Protein AF-A0AAN8EUP7-F1 (afdb_monomer_lite)

Structure (mmCIF, N/CA/C/O backbone):
data_AF-A0AAN8EUP7-F1
#
_entry.id   AF-A0AAN8EUP7-F1
#
loop_
_atom_site.group_PDB
_atom_site.id
_atom_site.type_symbol
_atom_site.label_atom_id
_atom_site.label_alt_id
_atom_site.label_comp_id
_atom_site.label_asym_id
_atom_site.label_entity_id
_atom_site.label_seq_id
_atom_site.pdbx_PDB_ins_code
_atom_site.Cartn_x
_atom_site.Cartn_y
_atom_site.Cartn_z
_atom_site.occupancy
_atom_site.B_iso_or_equiv
_atom_site.auth_seq_id
_atom_site.auth_comp_id
_atom_site.auth_asym_id
_atom_site.auth_atom_id
_atom_site.pdbx_PDB_model_num
ATOM 1 N N . MET A 1 1 ? 12.779 -17.976 -18.260 1.00 46.38 1 MET A N 1
ATOM 2 C CA . MET A 1 1 ? 13.139 -16.610 -17.836 1.00 46.38 1 MET A CA 1
ATOM 3 C C . MET A 1 1 ? 12.474 -15.690 -18.838 1.00 46.38 1 MET A C 1
ATOM 5 O O . MET A 1 1 ? 12.926 -15.626 -19.972 1.00 46.38 1 MET A O 1
ATOM 9 N N . GLU A 1 2 ? 11.304 -15.157 -18.501 1.00 48.88 2 GLU A N 1
ATOM 10 C CA . GLU A 1 2 ? 10.555 -14.293 -19.417 1.00 48.88 2 GLU A CA 1
ATOM 11 C C . GLU A 1 2 ? 11.226 -12.918 -19.414 1.00 48.88 2 GLU A C 1
ATOM 13 O O . GLU A 1 2 ? 11.182 -12.190 -18.424 1.00 48.88 2 GLU A O 1
ATOM 18 N N . CYS A 1 3 ? 11.942 -12.603 -20.492 1.00 53.19 3 CYS A N 1
ATOM 19 C CA . CYS A 1 3 ? 12.522 -11.285 -20.705 1.00 53.19 3 CYS A CA 1
ATOM 20 C C . CYS A 1 3 ? 11.405 -10.350 -21.183 1.00 53.19 3 CYS A C 1
ATOM 22 O O . CYS A 1 3 ? 11.196 -10.205 -22.385 1.00 53.19 3 CYS A O 1
ATOM 24 N N . TYR A 1 4 ? 10.660 -9.762 -20.248 1.00 57.88 4 TYR A N 1
ATOM 25 C CA . TYR A 1 4 ? 9.705 -8.694 -20.552 1.00 57.88 4 TYR A CA 1
ATOM 26 C C . TYR A 1 4 ? 10.436 -7.537 -21.244 1.00 57.88 4 TYR A C 1
ATOM 28 O O . TYR A 1 4 ? 11.522 -7.137 -20.811 1.00 57.88 4 TYR A O 1
ATOM 36 N N . GLY A 1 5 ? 9.861 -6.985 -22.314 1.00 70.50 5 GLY A N 1
ATOM 37 C CA . GLY A 1 5 ? 10.431 -5.800 -22.951 1.00 70.50 5 GLY A CA 1
ATOM 38 C C . GLY A 1 5 ? 10.473 -4.627 -21.963 1.00 70.50 5 GLY A C 1
ATOM 39 O O . GLY A 1 5 ? 9.574 -4.476 -21.137 1.00 70.50 5 GLY A O 1
ATOM 40 N N . VAL A 1 6 ? 11.479 -3.748 -22.055 1.00 72.44 6 VAL A N 1
ATOM 41 C CA . VAL A 1 6 ? 11.622 -2.563 -21.173 1.00 72.44 6 VAL A CA 1
ATOM 42 C C . VAL A 1 6 ? 10.332 -1.720 -21.124 1.00 72.44 6 VAL A C 1
ATOM 44 O O . VAL A 1 6 ? 9.991 -1.157 -20.085 1.00 72.44 6 VAL A O 1
ATOM 47 N N . GLY A 1 7 ? 9.574 -1.670 -22.226 1.00 75.25 7 GLY A N 1
ATOM 48 C CA . GLY A 1 7 ? 8.267 -1.008 -22.287 1.00 75.25 7 GLY A CA 1
ATOM 49 C C . GLY A 1 7 ? 7.168 -1.700 -21.468 1.00 75.25 7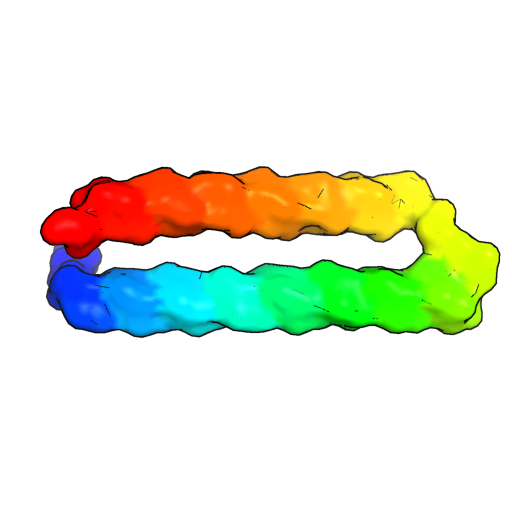 GLY A C 1
ATOM 50 O O . GLY A 1 7 ? 6.411 -1.023 -20.775 1.00 75.25 7 GLY A O 1
ATOM 51 N N . GLU A 1 8 ? 7.103 -3.033 -21.493 1.00 81.19 8 GLU A N 1
ATOM 52 C CA . GLU A 1 8 ? 6.145 -3.811 -20.695 1.00 81.19 8 GLU A CA 1
ATOM 53 C C . GLU A 1 8 ? 6.463 -3.696 -19.206 1.00 81.19 8 GLU A C 1
ATOM 55 O O . GLU A 1 8 ? 5.569 -3.465 -18.394 1.00 81.19 8 GLU A O 1
ATOM 60 N N . LEU A 1 9 ? 7.747 -3.757 -18.844 1.00 83.50 9 LEU A N 1
ATOM 61 C CA . LEU A 1 9 ? 8.190 -3.593 -17.463 1.00 83.50 9 LEU A CA 1
ATOM 62 C C . LEU A 1 9 ? 7.804 -2.213 -16.905 1.00 83.50 9 LEU A C 1
ATOM 64 O O . LEU A 1 9 ? 7.229 -2.129 -15.820 1.00 83.50 9 LEU A O 1
ATOM 68 N N . LYS A 1 10 ? 8.014 -1.132 -17.669 1.00 84.56 10 LYS A N 1
ATOM 69 C CA . LYS A 1 10 ? 7.576 0.223 -17.283 1.00 84.56 10 LYS A CA 1
ATOM 70 C C . LYS A 1 10 ? 6.056 0.324 -17.126 1.00 84.56 10 LYS A C 1
ATOM 72 O O . LYS A 1 10 ? 5.579 0.982 -16.198 1.00 84.56 10 LYS A O 1
ATOM 77 N N . PHE A 1 11 ? 5.290 -0.342 -17.992 1.00 87.81 11 PHE A N 1
ATOM 78 C CA . PHE A 1 11 ? 3.833 -0.407 -17.874 1.00 87.81 11 PHE A CA 1
ATOM 79 C C . PHE A 1 11 ? 3.394 -1.119 -16.586 1.00 87.81 11 PHE A C 1
ATOM 81 O O . PHE A 1 11 ? 2.583 -0.573 -15.833 1.00 87.81 11 PHE A O 1
ATOM 88 N N . TYR A 1 12 ? 3.963 -2.292 -16.287 1.00 87.88 12 TYR A N 1
ATOM 89 C CA . TYR A 1 12 ? 3.648 -3.046 -15.071 1.00 87.88 12 TYR A CA 1
ATOM 90 C C . TYR A 1 12 ? 4.041 -2.294 -13.801 1.00 87.88 12 TYR A C 1
ATOM 92 O O . TYR A 1 12 ? 3.263 -2.272 -12.846 1.00 87.88 12 TYR A O 1
ATOM 100 N N . ILE A 1 13 ? 5.197 -1.625 -13.799 1.00 89.06 13 ILE A N 1
ATOM 101 C CA . ILE A 1 13 ? 5.641 -0.780 -12.686 1.00 89.06 13 ILE A CA 1
ATOM 102 C C . ILE A 1 13 ? 4.616 0.322 -12.417 1.00 89.06 13 ILE A C 1
ATOM 104 O O . ILE A 1 13 ? 4.118 0.453 -11.300 1.00 89.06 13 ILE A O 1
ATOM 108 N N . ARG A 1 14 ? 4.215 1.068 -13.451 1.00 89.81 14 ARG A N 1
ATOM 109 C CA . ARG A 1 14 ? 3.215 2.130 -13.300 1.00 89.81 14 ARG A CA 1
ATOM 110 C C . ARG A 1 14 ? 1.867 1.593 -12.817 1.00 89.81 14 ARG A C 1
ATOM 112 O O . ARG A 1 14 ? 1.283 2.151 -11.890 1.00 89.81 14 ARG A O 1
ATOM 119 N N . SER A 1 15 ? 1.380 0.508 -13.420 1.00 93.38 15 SER A N 1
ATOM 120 C CA . SER A 1 15 ? 0.113 -0.120 -13.027 1.00 93.38 15 SER A CA 1
ATOM 121 C C . SER A 1 15 ? 0.139 -0.571 -11.561 1.00 93.38 15 SER A C 1
ATOM 123 O O . SER A 1 15 ? -0.822 -0.369 -10.816 1.00 93.38 15 SER A O 1
ATOM 125 N N . THR A 1 16 ? 1.272 -1.119 -11.118 1.00 92.75 16 THR A N 1
ATOM 126 C CA . THR A 1 16 ? 1.470 -1.562 -9.736 1.00 92.75 16 THR A CA 1
ATOM 127 C C . THR A 1 16 ? 1.469 -0.383 -8.760 1.00 92.75 16 THR A C 1
ATOM 129 O O . THR A 1 16 ? 0.768 -0.456 -7.750 1.00 92.75 16 THR A O 1
ATOM 132 N N . ASP A 1 17 ? 2.148 0.733 -9.066 1.00 93.94 17 ASP A N 1
ATOM 133 C CA . ASP A 1 17 ? 2.101 1.944 -8.225 1.00 93.94 17 ASP A CA 1
ATOM 134 C C . ASP A 1 17 ? 0.667 2.477 -8.089 1.00 93.94 17 ASP A C 1
ATOM 136 O O . ASP A 1 17 ? 0.193 2.745 -6.981 1.00 93.94 17 ASP A O 1
ATOM 140 N N . GLU A 1 18 ? -0.070 2.558 -9.202 1.00 95.50 18 GLU A N 1
ATOM 141 C CA . GLU A 1 18 ? -1.462 3.012 -9.206 1.00 95.50 18 GLU A CA 1
ATOM 142 C C . GLU A 1 18 ? -2.362 2.112 -8.339 1.00 95.50 18 GLU A C 1
ATOM 144 O O . GLU A 1 18 ? -3.203 2.613 -7.579 1.00 95.50 18 GLU A O 1
ATOM 149 N N . ASN A 1 19 ? -2.168 0.791 -8.399 1.00 95.88 19 ASN A N 1
ATOM 150 C CA . ASN A 1 19 ? -2.899 -0.178 -7.582 1.00 95.88 19 ASN A CA 1
ATOM 151 C C . ASN A 1 19 ? -2.553 -0.060 -6.092 1.00 95.88 19 ASN A C 1
ATOM 153 O O . ASN A 1 19 ? -3.462 -0.041 -5.256 1.00 95.88 19 ASN A O 1
ATOM 157 N N . ILE A 1 20 ? -1.276 0.113 -5.744 1.00 96.06 20 ILE A N 1
ATOM 158 C CA . ILE A 1 20 ? -0.839 0.344 -4.359 1.00 96.06 20 ILE A CA 1
ATOM 159 C C . ILE A 1 20 ? -1.474 1.623 -3.802 1.00 96.06 20 ILE A C 1
ATOM 161 O O . ILE A 1 20 ? -2.024 1.623 -2.698 1.00 96.06 20 ILE A O 1
ATOM 165 N N . GLN A 1 21 ? -1.485 2.712 -4.575 1.00 95.69 21 GLN A N 1
ATOM 166 C CA . GLN A 1 21 ? -2.145 3.949 -4.156 1.00 95.69 21 GLN A CA 1
ATOM 167 C C . GLN A 1 21 ? -3.653 3.761 -3.936 1.00 95.69 21 GLN A C 1
ATOM 169 O O . GLN A 1 21 ? -4.221 4.324 -2.994 1.00 95.69 21 GLN A O 1
ATOM 174 N N . ARG A 1 22 ? -4.328 2.977 -4.790 1.00 97.00 22 ARG A N 1
ATOM 175 C CA . ARG A 1 22 ? -5.748 2.633 -4.602 1.00 97.00 22 ARG A CA 1
ATOM 176 C C . ARG A 1 22 ? -5.962 1.836 -3.315 1.00 97.00 22 ARG A C 1
ATOM 178 O O . ARG A 1 22 ? -6.884 2.175 -2.574 1.00 97.00 22 ARG A O 1
ATOM 185 N N . ALA A 1 23 ? -5.103 0.863 -3.017 1.00 96.06 23 ALA A N 1
ATOM 186 C CA . ALA A 1 23 ? -5.172 0.073 -1.789 1.00 96.06 23 ALA A CA 1
ATOM 187 C C . ALA A 1 23 ? -5.001 0.946 -0.533 1.00 96.06 23 ALA A C 1
ATOM 189 O O . ALA A 1 23 ? -5.815 0.869 0.386 1.00 96.06 23 ALA A O 1
ATOM 190 N N . ILE A 1 24 ? -4.026 1.863 -0.526 1.00 95.06 24 ILE A N 1
ATOM 191 C CA . ILE A 1 24 ? -3.827 2.813 0.582 1.00 95.06 24 ILE A CA 1
ATOM 192 C C . ILE A 1 24 ? -5.071 3.693 0.789 1.00 95.06 24 ILE A C 1
ATOM 194 O O . ILE A 1 24 ? -5.514 3.887 1.922 1.00 95.06 24 ILE A O 1
ATOM 198 N N . ARG A 1 25 ? -5.677 4.202 -0.294 1.00 95.75 25 ARG A N 1
ATOM 199 C CA . ARG A 1 25 ? -6.922 4.990 -0.211 1.00 95.75 25 ARG A CA 1
ATOM 200 C C . ARG A 1 25 ? -8.100 4.165 0.309 1.00 95.75 25 ARG A C 1
ATOM 202 O O . ARG A 1 25 ? -8.922 4.695 1.053 1.00 95.75 25 ARG A O 1
ATOM 209 N N . ALA A 1 26 ? -8.205 2.896 -0.083 1.00 95.38 26 ALA A N 1
ATOM 210 C CA . ALA A 1 26 ? -9.248 1.997 0.402 1.00 95.38 26 ALA A CA 1
ATOM 211 C C . ALA A 1 26 ? -9.096 1.720 1.906 1.00 95.38 26 ALA A C 1
ATOM 213 O O . ALA A 1 26 ? -10.079 1.836 2.633 1.00 95.38 26 ALA A O 1
ATOM 214 N N . LEU A 1 27 ? -7.870 1.464 2.378 1.00 94.62 27 LEU A N 1
ATOM 215 C CA . LEU A 1 27 ? -7.566 1.308 3.804 1.00 94.62 27 LEU A CA 1
ATOM 216 C C . LEU A 1 27 ? -7.961 2.551 4.603 1.00 94.62 27 LEU A C 1
ATOM 218 O O . LEU A 1 27 ? -8.681 2.438 5.585 1.00 94.62 27 LEU A O 1
ATOM 222 N N . HIS A 1 28 ? -7.597 3.746 4.137 1.00 92.94 28 HIS A N 1
ATOM 223 C CA . HIS A 1 28 ? -7.978 4.991 4.809 1.00 92.94 28 HIS A CA 1
ATOM 224 C C . HIS A 1 28 ? -9.508 5.171 4.881 1.00 92.94 28 HIS A C 1
ATOM 226 O O . HIS A 1 28 ? -10.053 5.595 5.897 1.00 92.94 28 HIS A O 1
ATOM 232 N N . LYS A 1 29 ? -10.237 4.820 3.813 1.00 94.81 29 LYS A N 1
ATOM 233 C CA . LYS A 1 29 ? -11.710 4.846 3.830 1.00 94.81 29 LYS A CA 1
ATOM 234 C C . LYS A 1 29 ? -12.292 3.855 4.839 1.00 94.81 29 LYS A C 1
ATOM 236 O O . LYS A 1 29 ? -13.315 4.162 5.442 1.00 94.81 29 LYS A O 1
ATOM 241 N N . LEU A 1 30 ? -11.681 2.681 4.993 1.00 93.25 30 LEU A N 1
ATOM 242 C CA . LEU A 1 30 ? -12.099 1.684 5.979 1.00 93.25 30 LEU A CA 1
ATOM 243 C C . LEU A 1 30 ? -11.838 2.174 7.403 1.00 93.25 30 LEU A C 1
ATOM 245 O O . LEU A 1 30 ? -12.769 2.155 8.199 1.00 93.25 30 LEU A O 1
ATOM 249 N N . GLU A 1 31 ? -10.643 2.696 7.686 1.00 93.44 31 GLU A N 1
ATOM 250 C CA . GLU A 1 31 ? -10.289 3.310 8.976 1.00 93.44 31 GLU A CA 1
ATOM 251 C C . GLU A 1 31 ? -11.307 4.382 9.389 1.00 93.44 31 GLU A C 1
ATOM 253 O O . GLU A 1 31 ? -11.836 4.353 10.499 1.00 93.44 31 GLU A O 1
ATOM 258 N N . ASN A 1 32 ? -11.668 5.279 8.465 1.00 92.75 32 ASN A N 1
ATOM 259 C CA . ASN A 1 32 ? -12.664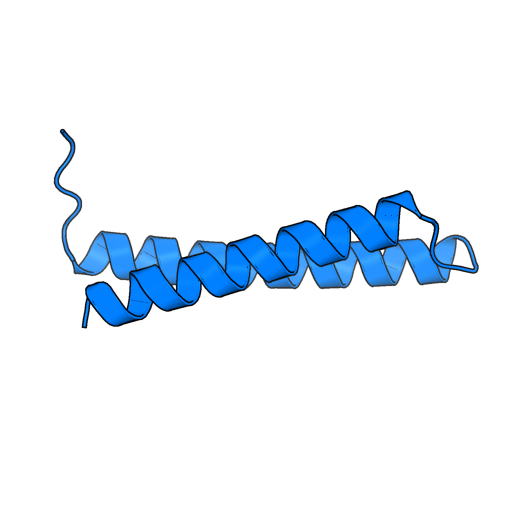 6.317 8.733 1.00 92.75 32 ASN A CA 1
ATOM 260 C C . ASN A 1 32 ? -14.059 5.739 9.010 1.00 92.75 32 ASN A C 1
ATOM 262 O O . ASN A 1 32 ? -14.776 6.258 9.859 1.00 92.75 32 ASN A O 1
ATOM 266 N N . LYS A 1 33 ? -14.455 4.668 8.308 1.00 94.12 33 LYS A N 1
ATOM 267 C CA . LYS A 1 33 ? -15.760 4.016 8.510 1.00 94.12 33 LYS A CA 1
ATOM 268 C C . LYS A 1 33 ? -15.858 3.291 9.849 1.00 94.12 33 LYS A C 1
ATOM 270 O O . LYS A 1 33 ? -16.941 3.261 10.420 1.00 94.12 33 LYS A O 1
ATOM 275 N N . ILE A 1 34 ? -14.762 2.703 10.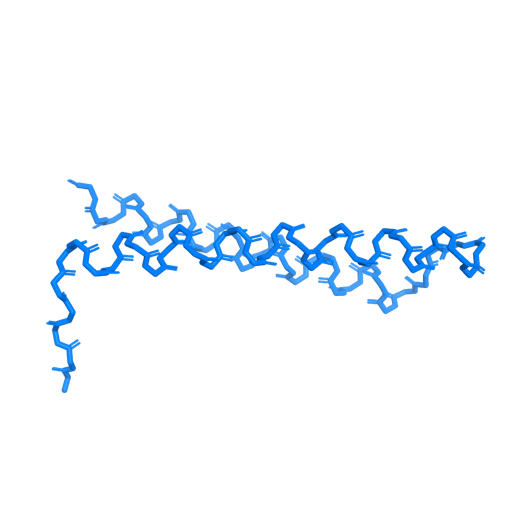326 1.00 91.88 34 ILE A N 1
ATOM 276 C CA . ILE A 1 34 ? -14.740 1.986 11.608 1.00 91.88 34 ILE A CA 1
ATOM 277 C C . ILE A 1 34 ? -14.408 2.897 12.802 1.00 91.88 34 ILE A C 1
ATOM 279 O O . ILE A 1 34 ? -14.394 2.429 13.935 1.00 91.88 34 ILE A O 1
ATOM 283 N N . GLY A 1 35 ? -14.148 4.188 12.559 1.00 89.62 35 GLY A N 1
ATOM 284 C CA . GLY A 1 35 ? -13.876 5.177 13.604 1.00 89.62 35 GLY A CA 1
ATOM 285 C C . GLY A 1 35 ? -12.438 5.181 14.129 1.00 89.62 35 GLY A C 1
ATOM 286 O O . GLY A 1 35 ? -12.191 5.724 15.202 1.00 89.62 35 GLY A O 1
ATOM 287 N N . GLY A 1 36 ? -11.481 4.598 13.401 1.00 86.19 36 GLY A N 1
ATOM 288 C CA . GLY A 1 36 ? -10.078 4.588 13.807 1.00 86.19 36 GLY A CA 1
ATOM 289 C C . GLY A 1 36 ? -9.198 3.624 13.014 1.00 86.19 36 GLY A C 1
ATOM 290 O O . GLY A 1 36 ? -9.673 2.784 12.255 1.00 86.19 36 GLY A O 1
ATOM 291 N N . SER A 1 37 ? -7.882 3.741 13.203 1.00 85.56 37 SER A N 1
ATOM 292 C CA . SER A 1 37 ? -6.925 2.763 12.680 1.00 85.56 37 SER A CA 1
ATOM 293 C C . SER A 1 37 ? -6.755 1.614 13.660 1.00 85.56 37 SER A C 1
ATOM 295 O O . SER A 1 37 ? -6.518 1.841 14.845 1.00 85.56 37 SER A O 1
ATOM 297 N N . THR A 1 38 ? -6.786 0.385 13.152 1.00 89.06 38 THR A N 1
ATOM 298 C CA . THR A 1 38 ? -6.321 -0.786 13.900 1.00 89.06 38 THR A CA 1
ATOM 299 C C . THR A 1 38 ? -4.819 -0.993 13.689 1.00 89.06 38 THR A C 1
ATOM 301 O O . THR A 1 38 ? -4.211 -0.381 12.798 1.00 89.06 38 THR A O 1
ATOM 304 N N . GLY A 1 39 ? -4.208 -1.861 14.501 1.00 89.69 39 GLY A N 1
ATOM 305 C CA . GLY A 1 39 ? -2.809 -2.258 14.324 1.00 89.69 39 GLY A CA 1
ATOM 306 C C . GLY A 1 39 ? -2.577 -2.975 12.990 1.00 89.69 39 GLY A C 1
ATOM 307 O O . GLY A 1 39 ? -1.565 -2.746 12.328 1.00 89.69 39 GLY A O 1
ATOM 308 N N . GLU A 1 40 ? -3.551 -3.764 12.538 1.00 91.12 40 GLU A N 1
ATOM 309 C CA . GLU A 1 40 ? -3.521 -4.451 11.248 1.00 91.12 40 GLU A CA 1
ATOM 310 C C . GLU A 1 40 ? -3.517 -3.451 10.092 1.00 91.12 40 GLU A C 1
ATOM 312 O O . GLU A 1 40 ? -2.708 -3.580 9.176 1.00 91.12 40 GLU A O 1
ATOM 317 N N . PHE A 1 41 ? -4.354 -2.410 10.134 1.00 91.56 41 PHE A N 1
ATOM 318 C CA . PHE A 1 41 ? -4.357 -1.379 9.092 1.00 91.56 41 PHE A CA 1
ATOM 319 C C . PHE A 1 41 ? -3.043 -0.601 9.027 1.00 91.56 41 PHE A C 1
ATOM 321 O O . PHE A 1 41 ? -2.542 -0.326 7.931 1.00 91.56 41 PHE A O 1
ATOM 328 N N . ALA A 1 42 ? -2.430 -0.320 10.179 1.00 90.38 42 ALA A N 1
ATOM 329 C CA . ALA A 1 42 ? -1.104 0.282 10.230 1.00 90.38 42 ALA A CA 1
ATOM 330 C C . ALA A 1 42 ? -0.036 -0.639 9.609 1.00 90.38 42 ALA A C 1
ATOM 332 O O . ALA A 1 42 ? 0.777 -0.174 8.803 1.00 90.38 42 ALA A O 1
ATOM 333 N N . ALA A 1 43 ? -0.072 -1.939 9.918 1.00 94.25 43 ALA A N 1
ATOM 334 C CA . ALA A 1 43 ? 0.830 -2.935 9.342 1.00 94.25 43 ALA A CA 1
ATOM 335 C C . ALA A 1 43 ? 0.650 -3.064 7.818 1.00 94.25 43 ALA A C 1
ATOM 337 O O . ALA A 1 43 ? 1.627 -2.977 7.074 1.00 94.25 43 ALA A O 1
ATOM 338 N N . TYR A 1 44 ? -0.592 -3.160 7.335 1.00 93.62 44 TYR A N 1
ATOM 339 C CA . TYR A 1 44 ? -0.902 -3.200 5.903 1.00 93.62 44 TYR A CA 1
ATOM 340 C C . TYR A 1 44 ? -0.430 -1.939 5.174 1.00 93.62 44 TYR A C 1
ATOM 342 O O . TYR A 1 44 ? 0.174 -2.018 4.104 1.00 93.62 44 TYR A O 1
ATOM 350 N N . ARG A 1 45 ? -0.654 -0.755 5.756 1.00 93.69 45 ARG A N 1
ATOM 351 C CA . ARG A 1 45 ? -0.181 0.509 5.178 1.00 93.69 45 ARG A CA 1
ATOM 352 C C . ARG A 1 45 ? 1.343 0.571 5.113 1.00 93.69 45 ARG A C 1
ATOM 354 O O . ARG A 1 45 ? 1.873 1.115 4.146 1.00 93.69 45 ARG A O 1
ATOM 361 N N . LYS A 1 46 ? 2.038 0.052 6.129 1.00 94.94 46 LYS A N 1
ATOM 362 C CA . LYS A 1 46 ? 3.502 -0.029 6.145 1.00 94.94 46 LYS A CA 1
ATOM 363 C C . LYS A 1 46 ? 4.007 -0.933 5.017 1.00 94.94 46 LYS A C 1
ATOM 365 O O . LYS A 1 46 ? 4.786 -0.456 4.200 1.00 94.94 46 LYS A O 1
ATOM 370 N N . ALA A 1 47 ? 3.469 -2.146 4.897 1.00 96.62 47 ALA A N 1
ATOM 371 C CA . ALA A 1 47 ? 3.837 -3.080 3.831 1.00 96.62 47 ALA A CA 1
ATOM 372 C C . ALA A 1 47 ? 3.614 -2.483 2.428 1.00 96.62 47 ALA A C 1
ATOM 374 O O . ALA A 1 47 ? 4.492 -2.538 1.574 1.00 96.62 47 ALA A O 1
ATOM 375 N N . LEU A 1 48 ? 2.476 -1.816 2.194 1.00 95.69 48 LEU A N 1
ATOM 376 C CA . LEU A 1 48 ? 2.202 -1.153 0.911 1.00 95.69 48 LEU A CA 1
ATOM 377 C C . LEU A 1 48 ? 3.207 -0.034 0.586 1.00 95.69 48 LEU A C 1
ATOM 379 O O . LEU A 1 48 ? 3.551 0.164 -0.577 1.00 95.69 48 LEU A O 1
ATOM 383 N N . LYS A 1 49 ? 3.685 0.705 1.594 1.00 94.31 49 LYS A N 1
ATOM 384 C CA . LYS A 1 49 ? 4.718 1.738 1.409 1.00 94.31 49 LYS A CA 1
ATOM 385 C C . LYS A 1 49 ? 6.095 1.138 1.118 1.00 94.31 49 LYS A C 1
ATOM 387 O O . LYS A 1 49 ? 6.837 1.723 0.332 1.00 94.31 49 LYS A O 1
ATOM 392 N N . GLU A 1 50 ? 6.420 0.005 1.730 1.00 95.88 50 GLU A N 1
ATOM 393 C CA . GLU A 1 50 ? 7.669 -0.727 1.483 1.00 95.88 50 GLU A CA 1
ATOM 394 C C . GLU A 1 50 ? 7.698 -1.249 0.045 1.00 95.88 50 GLU A C 1
ATOM 396 O O . GLU A 1 50 ? 8.582 -0.859 -0.711 1.00 95.88 50 GLU A O 1
ATOM 401 N N . ILE A 1 51 ? 6.644 -1.947 -0.393 1.00 93.81 51 ILE A N 1
ATOM 402 C CA . ILE A 1 51 ? 6.516 -2.425 -1.782 1.00 93.81 51 ILE A CA 1
ATOM 403 C C . ILE A 1 51 ? 6.638 -1.264 -2.777 1.00 93.81 51 ILE A C 1
ATOM 405 O O . ILE A 1 51 ? 7.295 -1.382 -3.807 1.00 93.81 51 ILE A O 1
ATOM 409 N N . ARG A 1 52 ? 6.028 -0.111 -2.475 1.00 93.81 52 ARG A N 1
ATOM 410 C CA . ARG A 1 52 ? 6.134 1.082 -3.326 1.00 93.81 52 ARG A CA 1
ATOM 411 C C . ARG A 1 52 ? 7.564 1.623 -3.413 1.00 93.81 52 ARG A C 1
ATOM 413 O O . ARG A 1 52 ? 7.966 2.126 -4.458 1.00 93.81 52 ARG A O 1
ATOM 420 N N . SER A 1 53 ? 8.312 1.544 -2.317 1.00 93.38 53 SER A N 1
ATOM 421 C CA . SER A 1 53 ? 9.713 1.968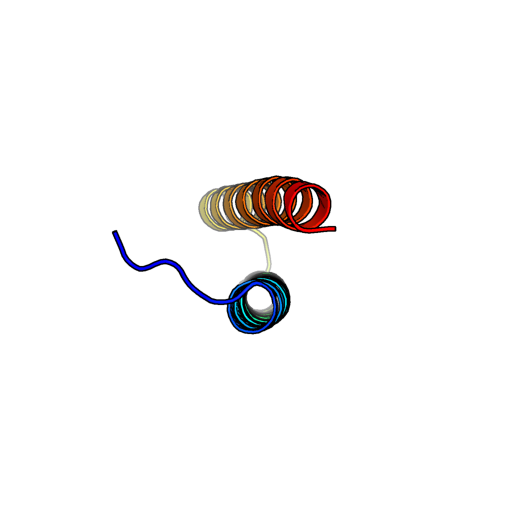 -2.268 1.00 93.38 53 SER A CA 1
ATOM 422 C C . SER A 1 53 ? 10.587 1.029 -3.098 1.00 93.38 53 SER A C 1
ATOM 424 O O . SER A 1 53 ? 11.370 1.504 -3.917 1.00 93.38 53 SER A O 1
ATOM 426 N N . ASP A 1 54 ? 10.377 -0.282 -2.973 1.00 92.00 54 ASP A N 1
ATOM 427 C CA . ASP A 1 54 ? 11.074 -1.297 -3.772 1.00 92.00 54 ASP A CA 1
ATOM 428 C C . ASP A 1 54 ? 10.774 -1.129 -5.266 1.00 92.00 54 ASP A C 1
ATOM 430 O O . ASP A 1 54 ? 11.671 -1.149 -6.108 1.00 92.00 54 ASP A O 1
ATOM 434 N N . LEU A 1 55 ? 9.512 -0.858 -5.601 1.00 90.50 55 LEU A N 1
ATOM 435 C CA . LEU A 1 55 ? 9.078 -0.600 -6.968 1.00 90.50 55 LEU A CA 1
ATOM 436 C C . LEU A 1 55 ? 9.770 0.630 -7.578 1.00 90.50 55 LEU A C 1
ATOM 438 O O . LEU A 1 55 ? 10.147 0.608 -8.749 1.00 90.50 55 LEU A O 1
ATOM 442 N N . ALA A 1 56 ? 9.989 1.682 -6.784 1.00 88.69 56 ALA A N 1
ATOM 443 C CA . ALA A 1 56 ? 10.722 2.868 -7.219 1.00 88.69 56 ALA A CA 1
ATOM 444 C C . ALA A 1 56 ? 12.214 2.581 -7.468 1.00 88.69 56 ALA A C 1
ATOM 446 O O . ALA A 1 56 ? 12.814 3.194 -8.352 1.00 88.69 56 ALA A O 1
ATOM 447 N N . VAL A 1 57 ? 12.816 1.649 -6.719 1.00 89.94 57 VAL A N 1
ATOM 448 C CA . VAL A 1 57 ? 14.185 1.175 -6.984 1.00 89.94 57 VAL A CA 1
ATOM 449 C C . VAL A 1 57 ? 14.232 0.439 -8.321 1.00 89.94 57 VAL A C 1
ATOM 451 O O . VAL A 1 57 ? 15.060 0.778 -9.164 1.00 89.94 57 VAL A O 1
ATOM 454 N N . VAL A 1 58 ? 13.300 -0.490 -8.553 1.00 86.31 58 VAL A N 1
ATOM 455 C CA . VAL A 1 58 ? 13.206 -1.231 -9.822 1.00 86.31 58 VAL A CA 1
ATOM 456 C C . VAL A 1 58 ? 13.006 -0.278 -11.002 1.00 86.31 58 VAL A C 1
ATOM 458 O O . VAL A 1 58 ? 13.673 -0.426 -12.022 1.00 86.31 58 VAL A O 1
ATOM 461 N N . GLN A 1 59 ? 12.153 0.740 -10.857 1.00 84.44 59 GLN A N 1
ATOM 462 C CA . GLN A 1 59 ? 11.931 1.745 -11.897 1.00 84.44 59 GLN A CA 1
ATOM 463 C C . GLN A 1 59 ? 13.227 2.460 -12.296 1.00 84.44 59 GLN A C 1
ATOM 465 O O . GLN A 1 59 ? 13.534 2.529 -13.485 1.00 84.44 59 GLN A O 1
ATOM 470 N N . LYS A 1 60 ? 14.016 2.922 -11.320 1.00 84.00 60 LYS A N 1
ATOM 471 C CA . LYS A 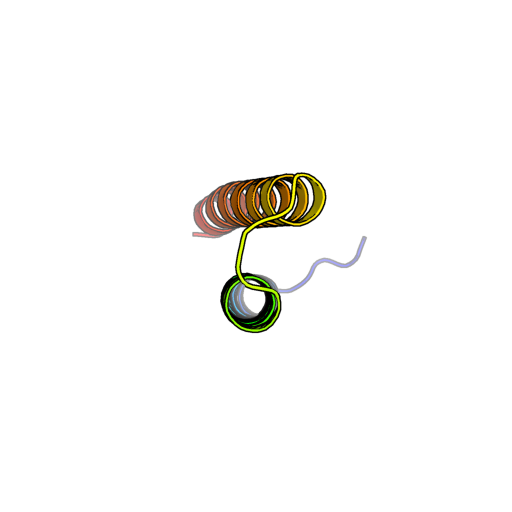1 60 ? 15.306 3.589 -11.567 1.00 84.00 60 LYS A CA 1
ATOM 472 C C . LYS A 1 60 ? 16.334 2.682 -12.239 1.00 84.00 60 LYS A C 1
ATOM 474 O O . LYS A 1 60 ? 17.168 3.167 -12.986 1.00 84.00 60 LYS A O 1
ATOM 479 N N . SER A 1 61 ? 16.290 1.374 -11.988 1.00 76.88 61 SER A N 1
ATOM 480 C CA . SER A 1 61 ? 17.179 0.404 -12.643 1.00 76.88 61 SER A CA 1
ATOM 481 C C . SER A 1 61 ? 16.789 0.085 -14.093 1.00 76.88 61 SER A C 1
ATOM 483 O O . SER A 1 61 ? 17.511 -0.647 -14.763 1.00 76.88 61 SER A O 1
ATOM 485 N N . THR A 1 62 ? 15.647 0.596 -14.569 1.00 67.69 62 THR A N 1
ATOM 486 C CA . THR A 1 62 ? 15.118 0.382 -15.933 1.00 67.69 62 THR A CA 1
ATOM 487 C C . THR A 1 62 ? 15.120 1.651 -16.798 1.00 67.69 62 THR A C 1
ATOM 489 O O . THR A 1 62 ? 14.585 1.649 -17.915 1.00 67.69 62 THR A O 1
ATOM 492 N N . GLU A 1 63 ? 15.667 2.745 -16.265 1.00 59.88 63 GLU A N 1
ATOM 493 C CA . GLU A 1 63 ? 15.976 3.995 -16.975 1.00 59.88 63 GLU A CA 1
ATOM 494 C C . GLU A 1 63 ? 17.358 3.912 -17.625 1.00 59.88 63 GLU A C 1
ATOM 496 O 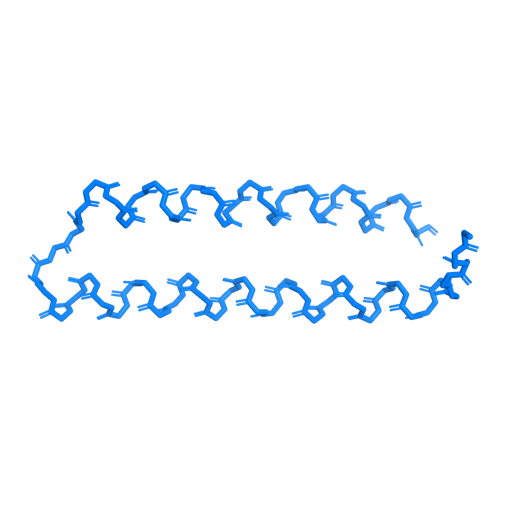O . GLU A 1 63 ? 17.432 4.324 -18.805 1.00 59.88 63 GLU A O 1
#

pLDDT: mean 87.18, std 11.91, range [46.38, 97.0]

Sequence (63 aa):
MECYGVGELKFYIRSTDENIQRAIRALHKLENKIGGSTGEFAAYRKALKEIRSDLAVVQKSTE

Secondary structure (DSSP, 8-state):
-----HHHHHHHHHHHHHHHHHHHHHHHHHHHHHTS--HHHHHHHHHHHHHHHHHHHHHHTT-

Radius of gyration: 14.71 Å; chains: 1; bounding box: 33×23×37 Å

Organism: Trichostrongylus colubriformis (NCBI:txid6319)

Foldseek 3Di:
DDPDDLVVLLVVLVVLLVVLVVVLVVLVVVQVVVVHDDPVSVVSNVVSVVVNVVSVVVVVVSD